Protein AF-A0A1F7N7U3-F1 (afdb_monomer)

Solvent-accessible surface area (backbone atoms only — not comparable to full-atom values): 2813 Å² total; per-residue (Å²): 124,48,68,36,72,69,33,47,56,56,50,66,70,40,58,76,91,51,29,65,59,52,52,53,52,46,50,49,49,33,52,78,71,68,50,62,58,42,36,57,67,55,53,52,61,68,72,108

Secondary structure (DSSP, 8-state):
-EE-HHHHHHHHTS-TTTHHHHHHHHHHHHHHTT-SEE-HHHHHHTT-

Structure (mmCIF, N/CA/C/O backbone):
data_AF-A0A1F7N7U3-F1
#
_entry.id   AF-A0A1F7N7U3-F1
#
loop_
_atom_site.group_PDB
_atom_site.id
_atom_site.type_symbol
_atom_site.label_atom_id
_atom_site.label_alt_id
_atom_site.label_comp_id
_atom_site.label_asym_id
_atom_site.label_entity_id
_atom_site.label_seq_id
_atom_site.pdbx_PDB_ins_code
_atom_site.Cartn_x
_atom_site.Cartn_y
_atom_site.Cartn_z
_atom_site.occupancy
_atom_site.B_iso_or_equiv
_atom_site.auth_seq_id
_atom_site.auth_comp_id
_atom_site.auth_asym_id
_atom_site.auth_atom_id
_atom_site.pdbx_PDB_model_num
ATOM 1 N N . MET A 1 1 ? 0.666 -5.716 9.844 1.00 81.69 1 MET A N 1
ATOM 2 C CA . MET A 1 1 ? -0.464 -5.114 9.111 1.00 81.69 1 MET A CA 1
ATOM 3 C C . MET A 1 1 ? -1.140 -6.211 8.315 1.00 81.69 1 MET A C 1
ATOM 5 O O . MET A 1 1 ? -0.425 -6.964 7.663 1.00 81.69 1 MET A O 1
ATOM 9 N N . ALA A 1 2 ? -2.455 -6.376 8.439 1.00 92.81 2 ALA A N 1
ATOM 10 C CA . ALA A 1 2 ? -3.162 -7.435 7.718 1.00 92.81 2 ALA A CA 1
ATOM 11 C C . ALA A 1 2 ? -3.431 -6.997 6.275 1.00 92.81 2 ALA A C 1
ATOM 13 O O . ALA A 1 2 ? -3.676 -5.820 6.031 1.00 92.81 2 ALA A O 1
ATOM 14 N N . TRP A 1 3 ? -3.394 -7.925 5.331 1.00 94.75 3 TRP A N 1
ATOM 15 C CA . TRP A 1 3 ? -3.832 -7.689 3.962 1.00 94.75 3 TRP A CA 1
ATOM 16 C C . TRP A 1 3 ? -5.094 -8.511 3.713 1.00 94.75 3 TRP A C 1
ATOM 18 O O . TRP A 1 3 ? -5.196 -9.648 4.168 1.00 94.75 3 TRP A O 1
ATOM 28 N N . SER A 1 4 ? -6.072 -7.913 3.042 1.00 95.62 4 SER A N 1
ATOM 29 C CA . SER A 1 4 ? -7.211 -8.660 2.498 1.00 95.62 4 SER A CA 1
ATOM 30 C C . SER A 1 4 ? -6.758 -9.529 1.323 1.00 95.62 4 SER A C 1
ATOM 32 O O . SER A 1 4 ? -5.799 -9.172 0.633 1.00 95.62 4 SER A O 1
ATOM 34 N N . GLY A 1 5 ? -7.448 -10.645 1.078 1.00 95.56 5 GLY A N 1
ATOM 35 C CA . GLY A 1 5 ? -7.094 -11.553 -0.018 1.00 95.56 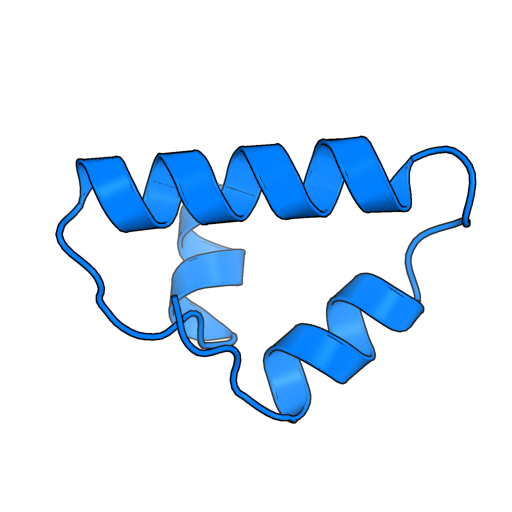5 GLY A CA 1
ATOM 36 C C . GLY A 1 5 ? -7.145 -10.863 -1.384 1.00 95.56 5 GLY A C 1
ATOM 37 O O . GLY A 1 5 ? -6.292 -11.095 -2.237 1.00 95.56 5 GLY A O 1
ATOM 38 N N . GLU A 1 6 ? -8.085 -9.939 -1.565 1.00 93.88 6 GLU A N 1
ATOM 39 C CA . GLU A 1 6 ? -8.234 -9.132 -2.773 1.00 93.88 6 GLU A CA 1
ATOM 40 C C . GLU A 1 6 ? -7.043 -8.176 -2.968 1.00 93.88 6 GLU A C 1
ATOM 42 O O . GLU A 1 6 ? -6.467 -8.088 -4.058 1.00 93.88 6 GLU A O 1
ATOM 47 N N . ALA A 1 7 ? -6.602 -7.506 -1.896 1.00 94.38 7 ALA A N 1
ATOM 48 C CA . ALA A 1 7 ? -5.436 -6.626 -1.949 1.00 94.38 7 ALA A CA 1
ATOM 49 C C . ALA A 1 7 ? -4.136 -7.402 -2.221 1.00 94.38 7 ALA A C 1
ATOM 51 O O . ALA A 1 7 ? -3.293 -6.924 -2.990 1.00 94.38 7 ALA A O 1
ATOM 52 N N . GLU A 1 8 ? -3.976 -8.597 -1.639 1.00 94.12 8 GLU A N 1
ATOM 53 C C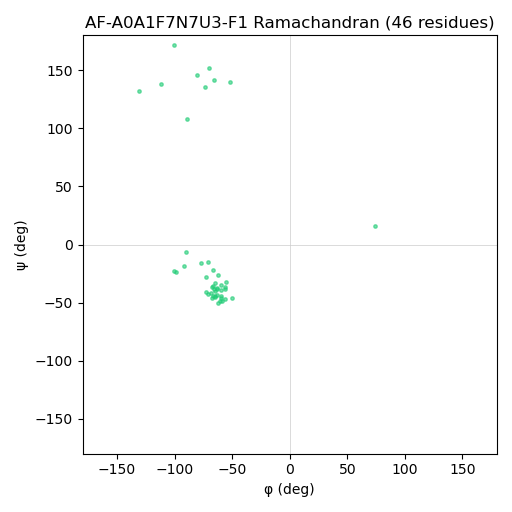A . GLU A 1 8 ? -2.839 -9.476 -1.937 1.00 94.12 8 GLU A CA 1
ATOM 54 C C . GLU A 1 8 ? -2.838 -9.896 -3.404 1.00 94.12 8 GLU A C 1
ATOM 56 O O . GLU A 1 8 ? -1.846 -9.654 -4.092 1.00 94.12 8 GLU A O 1
ATOM 61 N N . ALA A 1 9 ? -3.964 -10.395 -3.924 1.00 94.69 9 ALA A N 1
ATOM 62 C CA . ALA A 1 9 ? -4.091 -10.792 -5.325 1.00 94.69 9 ALA A CA 1
ATOM 63 C C . ALA A 1 9 ? -3.738 -9.643 -6.288 1.00 94.69 9 ALA A C 1
ATOM 65 O O . ALA A 1 9 ? -3.109 -9.847 -7.329 1.00 94.69 9 ALA A O 1
ATOM 66 N N . ARG A 1 10 ? -4.087 -8.399 -5.944 1.00 93.06 10 ARG A N 1
ATOM 67 C CA . ARG A 1 10 ? -3.735 -7.223 -6.751 1.00 93.06 10 ARG A CA 1
ATOM 68 C C . ARG A 1 10 ? -2.244 -6.893 -6.692 1.00 93.06 10 ARG A C 1
ATOM 70 O O . ARG A 1 10 ? -1.658 -6.593 -7.733 1.00 93.06 10 ARG A O 1
ATOM 77 N N . VAL A 1 11 ? -1.614 -6.961 -5.518 1.00 92.06 11 VAL A N 1
ATOM 78 C CA . VAL A 1 11 ? -0.152 -6.795 -5.391 1.00 92.06 11 VAL A CA 1
ATOM 79 C C . VAL A 1 11 ? 0.595 -7.920 -6.100 1.00 92.06 11 VAL A C 1
ATOM 81 O O . VAL A 1 11 ? 1.646 -7.680 -6.692 1.00 92.06 11 VAL A O 1
ATOM 84 N N . GLU A 1 12 ? 0.038 -9.126 -6.129 1.00 93.12 12 GLU A N 1
ATOM 85 C CA . GLU A 1 12 ? 0.616 -10.253 -6.854 1.00 93.12 12 GLU A CA 1
ATOM 86 C C . GLU A 1 12 ? 0.612 -10.086 -8.376 1.00 93.12 12 GLU A C 1
ATOM 88 O O . GLU A 1 12 ? 1.447 -10.681 -9.058 1.00 93.12 12 GLU A O 1
ATOM 93 N N . ARG A 1 13 ? -0.252 -9.226 -8.923 1.00 93.94 13 ARG A N 1
ATOM 94 C CA . ARG A 1 13 ? -0.228 -8.861 -10.351 1.00 93.94 13 ARG A CA 1
ATOM 95 C C . ARG A 1 13 ? 0.890 -7.875 -10.688 1.00 93.94 13 ARG A C 1
ATOM 97 O O . ARG A 1 13 ? 1.222 -7.709 -11.859 1.00 93.94 13 ARG A O 1
ATOM 104 N N . ILE A 1 14 ? 1.484 -7.224 -9.685 1.00 92.25 14 ILE A N 1
ATOM 105 C CA . ILE A 1 14 ? 2.613 -6.312 -9.882 1.00 92.25 14 ILE A CA 1
ATOM 106 C C . ILE A 1 14 ? 3.874 -7.141 -10.184 1.00 92.25 14 ILE A C 1
ATOM 108 O O . ILE A 1 14 ? 4.143 -8.134 -9.485 1.00 92.25 14 ILE A O 1
ATOM 112 N N . PRO A 1 15 ? 4.683 -6.733 -11.184 1.00 95.50 15 PRO A N 1
ATOM 113 C CA . PRO A 1 15 ? 5.954 -7.382 -11.477 1.0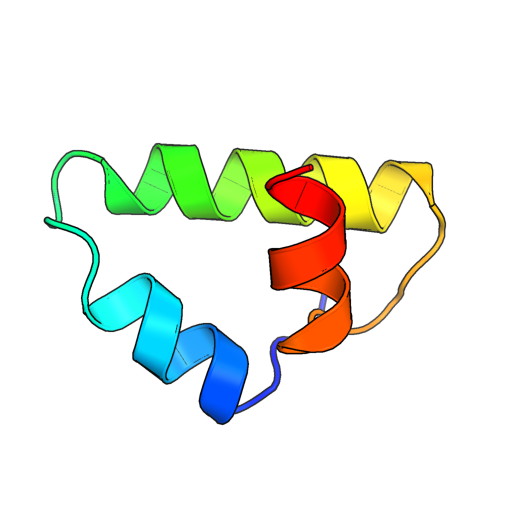0 95.50 15 PRO A CA 1
ATOM 114 C C . PRO A 1 15 ? 6.839 -7.508 -10.235 1.00 95.50 15 PRO A C 1
ATOM 116 O O . PRO A 1 15 ? 6.931 -6.582 -9.425 1.00 95.50 15 PRO A O 1
ATOM 119 N N . SER A 1 16 ? 7.508 -8.651 -10.090 1.00 94.38 16 SER A N 1
ATOM 120 C CA . SER A 1 16 ? 8.265 -9.020 -8.884 1.00 94.38 16 SER A CA 1
ATOM 121 C C . SER A 1 16 ? 9.328 -7.997 -8.477 1.00 94.38 16 SER A C 1
ATOM 123 O O . SER A 1 16 ? 9.550 -7.808 -7.287 1.00 94.38 16 SER A O 1
ATOM 125 N N . PHE A 1 17 ? 9.940 -7.294 -9.432 1.00 93.44 17 PHE A N 1
ATOM 126 C CA . PHE A 1 17 ? 10.960 -6.279 -9.156 1.00 93.44 17 PHE A CA 1
ATOM 127 C C . PHE A 1 17 ? 10.394 -4.984 -8.543 1.00 93.44 17 PHE A C 1
ATOM 129 O O . PHE A 1 17 ? 11.088 -4.326 -7.774 1.00 93.44 17 PHE A O 1
ATOM 136 N N . ILE A 1 18 ? 9.131 -4.635 -8.821 1.00 93.94 18 ILE A N 1
ATOM 137 C CA . ILE A 1 18 ? 8.462 -3.436 -8.269 1.00 93.94 18 ILE A CA 1
ATOM 138 C C . ILE A 1 18 ? 7.572 -3.795 -7.072 1.00 93.94 18 ILE A C 1
ATOM 140 O O . ILE A 1 18 ? 7.301 -2.954 -6.215 1.00 93.94 18 ILE A O 1
ATOM 144 N N . ARG A 1 19 ? 7.118 -5.051 -6.976 1.00 94.88 19 ARG A N 1
ATOM 145 C CA . ARG A 1 19 ? 6.189 -5.527 -5.941 1.00 94.88 19 ARG A CA 1
ATOM 146 C C . ARG A 1 19 ? 6.600 -5.151 -4.508 1.00 94.88 19 ARG A C 1
ATOM 148 O O . ARG A 1 19 ? 5.736 -4.639 -3.797 1.00 94.88 19 ARG A O 1
ATOM 155 N N . PRO A 1 20 ? 7.867 -5.314 -4.068 1.00 94.12 20 PRO A N 1
ATOM 156 C CA . PRO A 1 20 ? 8.275 -4.924 -2.719 1.00 94.12 20 PRO A CA 1
ATOM 157 C C . PRO A 1 20 ? 8.145 -3.416 -2.484 1.00 94.12 20 PRO A C 1
ATOM 159 O O . PRO A 1 20 ? 7.738 -2.992 -1.404 1.00 94.12 20 PRO A O 1
ATOM 162 N N . MET A 1 21 ? 8.450 -2.600 -3.499 1.00 94.31 21 MET A N 1
ATOM 163 C CA . MET A 1 21 ? 8.315 -1.144 -3.418 1.00 94.31 21 MET A CA 1
ATOM 164 C C . MET A 1 21 ? 6.846 -0.730 -3.314 1.00 94.31 21 MET A C 1
ATOM 166 O O . MET A 1 21 ? 6.503 0.073 -2.449 1.00 94.31 21 MET A O 1
ATOM 170 N N . ALA A 1 22 ? 5.979 -1.314 -4.146 1.00 93.06 22 ALA A N 1
ATOM 171 C CA . ALA A 1 22 ? 4.543 -1.053 -4.111 1.00 93.06 22 ALA A CA 1
ATOM 172 C C . ALA A 1 22 ? 3.937 -1.443 -2.755 1.00 93.06 22 ALA A C 1
ATOM 174 O O . ALA A 1 22 ? 3.273 -0.624 -2.122 1.00 93.06 22 ALA A O 1
ATOM 175 N N . ARG A 1 23 ? 4.237 -2.655 -2.263 1.00 93.31 23 ARG A N 1
ATOM 176 C CA . ARG A 1 23 ? 3.747 -3.140 -0.965 1.00 93.31 23 ARG A CA 1
ATOM 177 C C . ARG A 1 23 ? 4.125 -2.186 0.167 1.00 93.31 23 ARG A C 1
ATOM 179 O O . ARG A 1 23 ? 3.265 -1.787 0.943 1.00 93.31 23 ARG A O 1
ATOM 186 N N . LYS A 1 24 ? 5.388 -1.752 0.201 1.00 94.12 24 LYS A N 1
ATOM 187 C CA . LYS A 1 24 ? 5.908 -0.842 1.229 1.00 94.12 24 LYS A CA 1
ATOM 188 C C . LYS A 1 24 ? 5.289 0.557 1.158 1.00 94.12 24 LYS A C 1
ATOM 190 O O . LYS A 1 24 ? 5.081 1.180 2.197 1.00 94.12 24 LYS A O 1
ATOM 195 N N . ALA A 1 25 ? 5.002 1.062 -0.043 1.00 93.44 25 ALA A N 1
ATOM 196 C CA . ALA A 1 25 ? 4.318 2.342 -0.223 1.00 93.44 25 ALA A CA 1
ATOM 197 C C . ALA A 1 25 ? 2.886 2.295 0.336 1.00 93.44 25 ALA A C 1
ATOM 199 O O . ALA A 1 25 ? 2.488 3.191 1.076 1.00 93.44 25 ALA A O 1
ATOM 200 N N . ILE A 1 26 ? 2.154 1.216 0.048 1.00 93.94 26 ILE A N 1
ATOM 201 C CA . ILE A 1 26 ? 0.783 1.008 0.531 1.00 93.94 26 ILE A 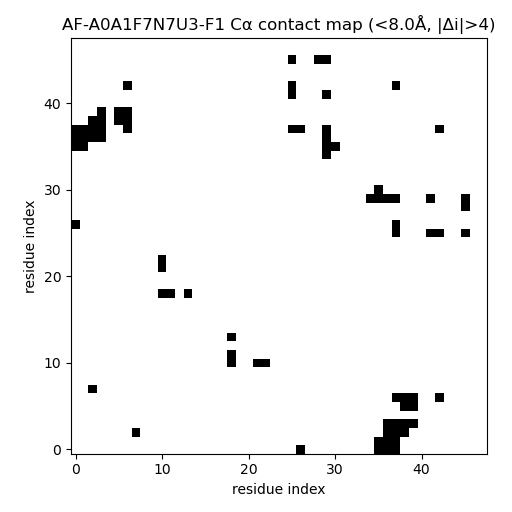CA 1
ATOM 202 C C . ILE A 1 26 ? 0.760 0.787 2.048 1.00 93.94 26 ILE A C 1
ATOM 204 O O . ILE A 1 26 ? -0.068 1.376 2.734 1.00 93.94 26 ILE A O 1
ATOM 208 N N . GLU A 1 27 ? 1.695 0.005 2.592 1.00 94.56 27 GLU A N 1
ATOM 209 C CA . GLU A 1 27 ? 1.840 -0.177 4.043 1.00 94.56 27 GLU A CA 1
ATOM 210 C C . GLU A 1 27 ? 2.109 1.147 4.756 1.00 94.56 27 GLU A C 1
ATOM 212 O O . GLU A 1 27 ? 1.450 1.444 5.748 1.00 94.56 27 GLU A O 1
ATOM 217 N N . ARG A 1 28 ? 2.997 1.988 4.213 1.00 94.62 28 ARG A N 1
ATOM 218 C CA . ARG A 1 28 ? 3.247 3.331 4.756 1.00 94.62 28 ARG A CA 1
ATOM 219 C C . ARG A 1 28 ? 2.031 4.242 4.682 1.00 94.62 28 ARG A C 1
ATOM 221 O O . ARG A 1 28 ? 1.766 4.963 5.639 1.00 94.62 28 ARG A O 1
ATOM 228 N 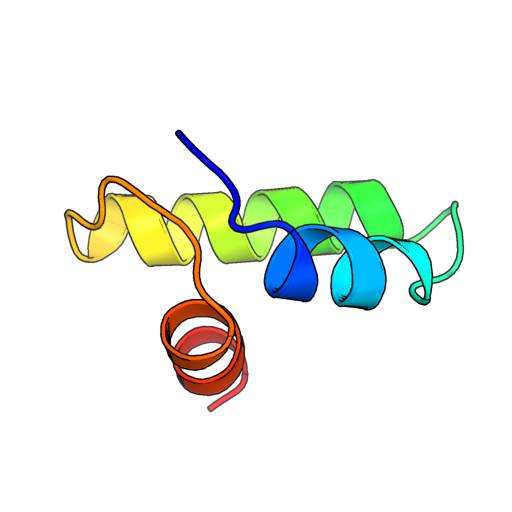N . TYR A 1 29 ? 1.313 4.229 3.560 1.00 94.50 29 TYR A N 1
ATOM 229 C CA . TYR A 1 29 ? 0.072 4.990 3.424 1.00 94.50 2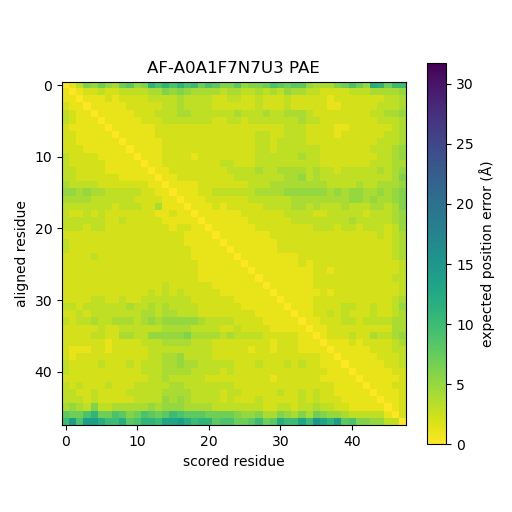9 TYR A CA 1
ATOM 230 C C . TYR A 1 29 ? -0.933 4.557 4.494 1.00 94.50 29 TYR A C 1
ATOM 232 O O . TYR A 1 29 ? -1.480 5.382 5.226 1.00 94.50 29 TYR A O 1
ATOM 240 N N . ALA A 1 30 ? -1.115 3.246 4.627 1.00 94.88 30 ALA A N 1
ATOM 241 C CA . ALA A 1 30 ? -2.060 2.676 5.557 1.00 94.88 30 ALA A CA 1
ATOM 242 C C . ALA A 1 30 ? -1.680 2.972 7.016 1.00 94.88 30 ALA A C 1
ATOM 244 O O . ALA A 1 30 ? -2.543 3.323 7.818 1.00 94.88 30 ALA A O 1
ATOM 245 N N . GLU A 1 31 ? -0.390 2.905 7.347 1.00 94.44 31 GLU A N 1
ATOM 246 C CA . GLU A 1 31 ? 0.133 3.216 8.676 1.00 94.44 31 GLU A CA 1
ATOM 247 C C . GLU A 1 31 ? -0.070 4.697 9.009 1.00 94.44 31 GLU A C 1
ATOM 249 O O .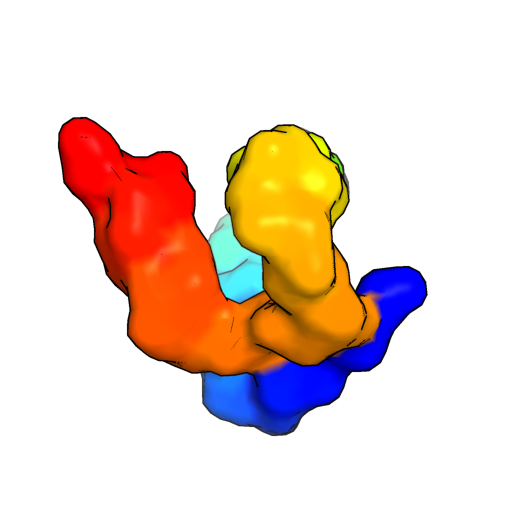 GLU A 1 31 ? -0.586 5.020 10.078 1.00 94.44 31 GLU A O 1
ATOM 254 N N . GLY A 1 32 ? 0.229 5.596 8.065 1.00 95.06 32 GLY A N 1
ATOM 255 C CA . GLY A 1 32 ? 0.018 7.037 8.230 1.00 95.06 32 GLY A CA 1
ATOM 256 C C . GLY A 1 32 ? -1.451 7.430 8.418 1.00 95.06 32 GLY A C 1
ATOM 257 O O . GLY A 1 32 ? -1.743 8.437 9.058 1.00 95.06 32 GLY A O 1
ATOM 258 N N . LYS A 1 33 ? -2.385 6.624 7.902 1.00 94.19 33 LYS A N 1
ATOM 259 C CA . LYS A 1 33 ? -3.833 6.790 8.102 1.00 94.19 33 LYS A CA 1
ATOM 260 C C . LYS A 1 33 ? -4.374 6.039 9.324 1.00 94.19 33 LYS A C 1
ATOM 262 O O . LYS A 1 33 ? -5.544 6.197 9.659 1.00 94.19 33 LYS A O 1
ATOM 267 N N . GLY A 1 34 ? -3.551 5.233 9.998 1.00 95.00 34 GLY A N 1
ATOM 268 C CA . GLY A 1 34 ? -3.970 4.405 11.131 1.00 95.00 34 GLY A CA 1
ATOM 269 C C . GLY A 1 34 ? -4.810 3.181 10.742 1.00 95.00 34 GLY A C 1
ATOM 270 O O . GLY A 1 34 ? -5.449 2.572 11.606 1.00 95.00 34 GLY A O 1
ATOM 271 N N . TYR A 1 35 ? -4.817 2.794 9.464 1.00 95.31 35 TYR A N 1
ATOM 272 C CA . TYR A 1 35 ? -5.456 1.558 9.025 1.00 95.31 35 TYR A CA 1
ATOM 273 C C . TYR A 1 35 ? -4.714 0.351 9.608 1.00 95.31 35 TYR A C 1
ATOM 275 O O . TYR A 1 35 ? -3.492 0.329 9.708 1.00 95.31 35 TYR A O 1
ATOM 283 N N . ARG A 1 36 ? -5.454 -0.689 10.003 1.00 92.62 36 ARG A N 1
ATOM 284 C CA . ARG A 1 36 ? -4.872 -1.945 10.526 1.00 92.62 36 ARG A CA 1
ATOM 285 C C . ARG A 1 36 ? -4.835 -3.059 9.479 1.00 92.62 36 ARG A C 1
ATOM 287 O O . ARG A 1 36 ? -4.006 -3.972 9.575 1.00 92.62 36 ARG A O 1
ATOM 294 N N . THR A 1 37 ? -5.698 -2.933 8.473 1.00 94.62 37 THR A N 1
ATOM 295 C CA . THR A 1 37 ? -5.885 -3.883 7.379 1.00 94.62 37 THR A CA 1
ATOM 296 C C . THR A 1 37 ? -5.868 -3.139 6.051 1.00 94.62 37 THR A C 1
ATOM 298 O O . THR A 1 37 ? -6.562 -2.137 5.899 1.00 94.62 37 THR A O 1
ATOM 301 N N . ILE A 1 38 ? -5.097 -3.641 5.092 1.00 96.00 38 ILE 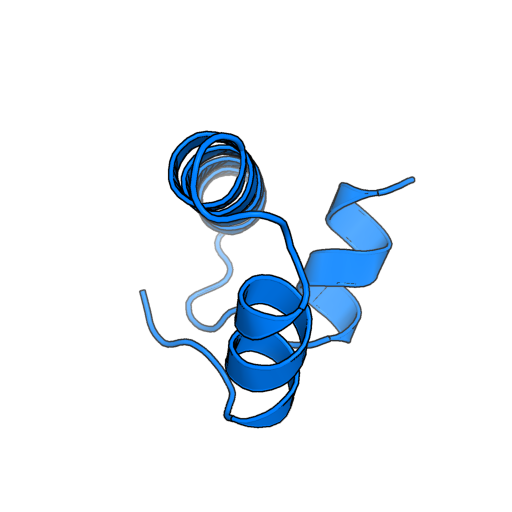A N 1
ATOM 302 C CA . ILE A 1 38 ? -5.031 -3.133 3.727 1.00 96.00 38 ILE A CA 1
ATOM 303 C C . ILE A 1 38 ? -6.087 -3.859 2.898 1.00 96.00 38 ILE A C 1
ATOM 305 O O . ILE A 1 38 ? -5.979 -5.054 2.605 1.00 96.00 38 ILE A O 1
ATOM 309 N N . THR A 1 39 ? -7.132 -3.117 2.555 1.00 95.69 39 THR A N 1
ATOM 310 C CA . THR A 1 39 ? -8.206 -3.535 1.652 1.00 95.69 39 THR A CA 1
ATOM 311 C C . THR A 1 39 ? -7.995 -2.941 0.263 1.00 95.69 39 THR A C 1
ATOM 313 O O . THR A 1 39 ? -7.130 -2.081 0.075 1.00 95.69 39 THR A O 1
ATOM 316 N N . GLU A 1 40 ? -8.788 -3.364 -0.723 1.00 93.06 40 GLU A N 1
ATOM 317 C CA . GLU A 1 40 ? -8.784 -2.710 -2.038 1.00 93.06 40 GLU A CA 1
ATOM 318 C C . GLU A 1 40 ? -9.079 -1.210 -1.939 1.00 93.06 40 GLU A C 1
ATOM 320 O O . GLU A 1 40 ? -8.394 -0.428 -2.589 1.00 93.06 40 GLU A O 1
ATOM 325 N N . ALA A 1 41 ? -9.984 -0.801 -1.044 1.00 92.81 41 ALA A N 1
ATOM 326 C CA . ALA A 1 41 ? -10.275 0.610 -0.801 1.00 92.81 41 ALA A CA 1
ATOM 327 C C . ALA A 1 41 ? -9.029 1.387 -0.341 1.00 92.81 41 ALA A C 1
ATOM 329 O O . ALA A 1 41 ? -8.717 2.433 -0.898 1.00 92.81 41 ALA A O 1
ATOM 330 N N . VAL A 1 42 ? -8.253 0.838 0.604 1.00 93.38 42 VAL A N 1
ATOM 331 C CA . VAL A 1 42 ? -6.996 1.462 1.061 1.00 93.38 42 VAL A CA 1
ATOM 332 C C . VAL A 1 42 ? -5.974 1.544 -0.078 1.00 93.38 42 VAL A C 1
ATOM 334 O O . VAL A 1 42 ? -5.254 2.532 -0.198 1.00 93.38 42 VAL A O 1
ATOM 337 N N . MET A 1 43 ? -5.906 0.516 -0.927 1.00 92.06 43 MET A N 1
ATOM 338 C CA . MET A 1 43 ? -5.022 0.501 -2.097 1.00 92.06 43 MET A CA 1
ATOM 339 C C . MET A 1 43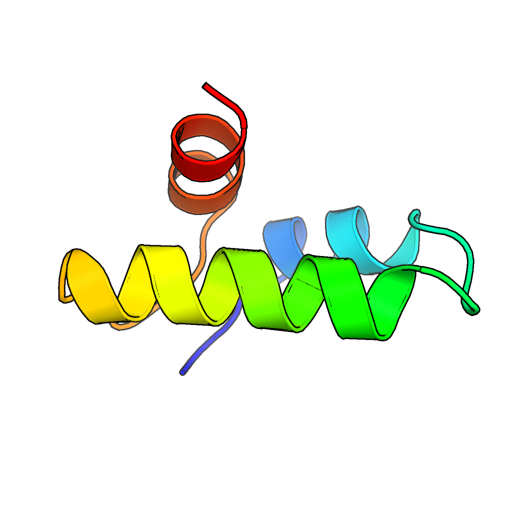 ? -5.426 1.526 -3.161 1.00 92.06 43 MET A C 1
ATOM 341 O O . MET A 1 43 ? -4.554 2.082 -3.828 1.00 92.06 43 MET A O 1
ATOM 345 N N . ASP A 1 44 ? -6.727 1.739 -3.352 1.00 91.75 44 ASP A N 1
ATOM 346 C CA . ASP A 1 44 ? -7.263 2.727 -4.287 1.00 91.75 44 ASP A CA 1
ATOM 347 C C . ASP A 1 44 ? -7.061 4.147 -3.767 1.00 91.75 44 ASP A C 1
ATOM 349 O O . ASP A 1 44 ? -6.608 5.005 -4.520 1.00 91.75 44 ASP A O 1
ATOM 353 N N . GLU A 1 45 ? -7.272 4.370 -2.470 1.00 91.81 45 GLU A N 1
ATOM 354 C CA . GLU A 1 45 ? -6.928 5.632 -1.820 1.00 91.81 45 GLU A CA 1
ATOM 355 C C . GLU A 1 45 ? -5.428 5.950 -1.924 1.00 91.81 45 GLU A C 1
ATOM 357 O O . GLU A 1 45 ? -5.065 7.095 -2.155 1.00 91.81 45 GLU A O 1
ATOM 362 N N . ALA A 1 46 ? -4.549 4.950 -1.795 1.00 87.19 46 ALA A N 1
ATOM 363 C CA . ALA A 1 46 ? -3.098 5.134 -1.898 1.00 87.19 46 ALA A CA 1
ATOM 364 C C . ALA A 1 46 ? -2.601 5.440 -3.326 1.00 87.19 46 ALA A C 1
ATOM 366 O O . ALA A 1 46 ? -1.436 5.806 -3.501 1.00 87.19 46 ALA A O 1
ATOM 367 N N . ARG A 1 47 ? -3.434 5.215 -4.353 1.00 79.31 47 ARG A N 1
ATOM 368 C CA . ARG A 1 47 ? -3.121 5.511 -5.762 1.00 79.31 47 ARG A CA 1
ATOM 369 C C . ARG A 1 47 ? -3.575 6.903 -6.208 1.00 79.31 47 ARG A C 1
ATOM 371 O O . ARG A 1 47 ? -3.104 7.334 -7.261 1.00 79.31 47 ARG A O 1
ATOM 378 N N . GLY A 1 48 ? -4.500 7.529 -5.476 1.00 64.56 48 GLY A N 1
ATOM 379 C CA . GLY A 1 48 ? -4.969 8.901 -5.711 1.00 64.56 48 GLY A CA 1
ATOM 380 C C . GLY A 1 48 ? -4.027 9.934 -5.115 1.00 64.56 48 GLY A C 1
ATOM 381 O O . GLY A 1 48 ? -3.892 11.002 -5.748 1.00 64.56 48 GLY A O 1
#

Foldseek 3Di:
DAEDPVRVVVLVPDPPVCSVVLVVLLVVQCVVVVHPYHYVVSSVVSVD

Sequence (48 aa):
MAWSGEAEARVERIPSFIRPMARKAIERYAEGKGYRTITEAVMDEARG

pLDDT: mean 92.66, std 5.1, range [64.56, 96.0]

Mean predicted aligned error: 2.58 Å

Nearest PDB structures (foldseek):
  2kru-assembly1_A  TM=9.582E-01  e=1.227E-02  Chlorobaculum tepidum
  2l09-assembly1_A  TM=8.559E-01  e=1.407E-02  Nostoc sp. PCC 7120 = FACHB-418
  2ynm-assembly1_D-2  TM=8.754E-01  e=6.327E-02  Prochlorococcus marinus
  4ne1-assembly1_W  TM=5.657E-01  e=4.090E+00  Homo sapiens
  5m32-assembly1_c  TM=6.884E-01  e=8.674E+00  Homo sapiens

Radius of gyration: 9.75 Å; Cα contacts (8 Å, |Δi|>4): 40; chains: 1; bounding box: 21×20×23 Å